Protein AF-A0A4V2NG31-F1 (afdb_monomer_lite)

Radius of gyration: 13.34 Å; chains: 1; bounding box: 31×36×25 Å

Organism: NCBI:txid1245441

Sequence (59 aa):
MVAENTRFQVQEIGQHRYVLHERRAFASTPAQGQQVIIRYQAGQATAQATKIRAGRESR

pLDDT: mean 75.29, std 12.36, range [44.66, 87.5]

InterPro domains:
  IPR040782 KfrB domain [PF18790] (2-48)

Foldseek 3Di:
DWDDDPFWIWDDPDPPDIDIDGPVLEPDDDDPPFDWDWDDDPSHIDTDGPPPVPPPPDD

Secondary structure (DSSP, 8-state):
-EEE-SSEEEEEEETTEEEEEEGGGBSSPPPTT--EEEEEETTEEEEEE----------

Structure (mmCIF, N/CA/C/O backbone):
data_AF-A0A4V2NG31-F1
#
_entry.id   AF-A0A4V2NG31-F1
#
loop_
_atom_site.group_PDB
_atom_sit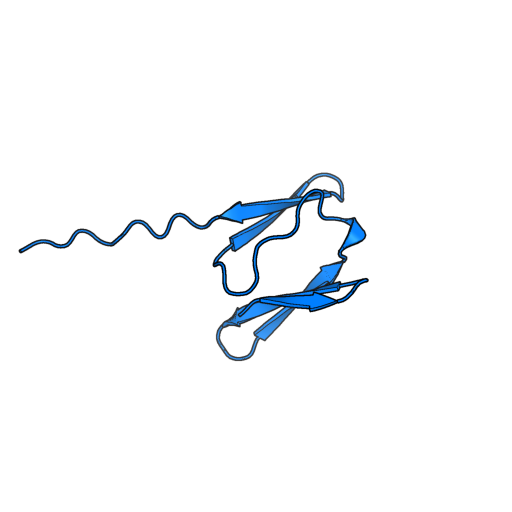e.id
_atom_site.type_symbol
_atom_site.label_atom_id
_atom_site.label_alt_id
_atom_site.label_comp_id
_atom_site.label_asym_id
_atom_site.label_entity_id
_atom_site.label_seq_id
_atom_site.pdbx_PDB_ins_code
_atom_site.Cartn_x
_atom_site.Cartn_y
_atom_site.Cartn_z
_atom_site.occupancy
_atom_site.B_iso_or_equiv
_atom_site.auth_seq_id
_atom_site.auth_comp_id
_atom_site.auth_asym_id
_atom_site.auth_atom_id
_atom_site.pdbx_PDB_model_num
ATOM 1 N N . MET A 1 1 ? -7.354 2.602 8.716 1.00 54.72 1 MET A N 1
ATOM 2 C CA . MET A 1 1 ? -5.977 2.688 9.274 1.00 54.72 1 MET A CA 1
ATOM 3 C C . MET A 1 1 ? -4.970 2.041 8.312 1.00 54.72 1 MET A C 1
ATOM 5 O O . MET A 1 1 ? -5.385 1.191 7.531 1.00 54.72 1 MET A O 1
ATOM 9 N N . VAL A 1 2 ? -3.689 2.445 8.319 1.00 61.69 2 VAL A N 1
ATOM 10 C CA . VAL A 1 2 ? -2.617 1.818 7.508 1.00 61.69 2 VAL A CA 1
ATOM 11 C C . VAL A 1 2 ? -1.646 1.102 8.446 1.00 61.69 2 VAL A C 1
ATOM 13 O O . VAL A 1 2 ? -1.176 1.731 9.386 1.00 61.69 2 VAL A O 1
ATOM 16 N N . ALA A 1 3 ? -1.371 -0.183 8.225 1.00 67.12 3 ALA A N 1
ATOM 17 C CA . ALA A 1 3 ? -0.389 -0.968 8.984 1.00 67.12 3 ALA A CA 1
ATOM 18 C C . ALA A 1 3 ? 0.724 -1.453 8.044 1.00 67.12 3 ALA A C 1
ATOM 20 O O . ALA A 1 3 ? 0.460 -1.720 6.872 1.00 67.12 3 ALA A O 1
ATOM 21 N N . GLU A 1 4 ? 1.963 -1.565 8.524 1.00 69.81 4 GLU A N 1
ATOM 22 C CA . GLU A 1 4 ? 3.111 -1.919 7.682 1.00 69.81 4 GLU A CA 1
ATOM 23 C C . GLU A 1 4 ? 4.026 -2.974 8.304 1.00 69.81 4 GLU A C 1
ATOM 25 O O . GLU A 1 4 ? 4.156 -3.081 9.522 1.00 69.81 4 GLU A O 1
ATOM 30 N N . ASN A 1 5 ? 4.690 -3.740 7.441 1.00 72.88 5 ASN A N 1
ATOM 31 C CA . ASN A 1 5 ? 5.876 -4.516 7.780 1.00 72.88 5 ASN A CA 1
ATOM 32 C C . ASN A 1 5 ? 6.931 -4.365 6.668 1.00 72.88 5 ASN A C 1
ATOM 34 O O . ASN A 1 5 ? 6.732 -3.649 5.686 1.00 72.88 5 ASN A O 1
ATOM 38 N N . THR A 1 6 ? 8.062 -5.062 6.793 1.00 74.25 6 THR A N 1
ATOM 39 C CA . THR A 1 6 ? 9.198 -4.944 5.862 1.00 74.25 6 THR A CA 1
ATOM 40 C C . THR A 1 6 ? 8.850 -5.281 4.406 1.00 74.25 6 THR A C 1
ATOM 42 O O . THR A 1 6 ? 9.551 -4.845 3.496 1.00 74.25 6 THR A O 1
ATOM 45 N N . ARG A 1 7 ? 7.791 -6.063 4.158 1.00 79.69 7 ARG A N 1
ATOM 46 C CA . ARG A 1 7 ? 7.433 -6.572 2.821 1.00 79.69 7 ARG A CA 1
ATOM 47 C C . ARG A 1 7 ? 6.123 -6.005 2.283 1.00 79.69 7 ARG A C 1
ATOM 49 O O . ARG A 1 7 ? 5.966 -5.912 1.067 1.00 79.69 7 ARG A O 1
ATOM 56 N N . PHE A 1 8 ? 5.209 -5.605 3.159 1.00 81.88 8 PHE A N 1
ATOM 57 C CA . PHE A 1 8 ? 3.844 -5.258 2.799 1.00 81.88 8 PHE A CA 1
ATOM 58 C C . PHE A 1 8 ? 3.324 -4.047 3.564 1.00 81.88 8 PHE A C 1
ATOM 60 O O . PHE A 1 8 ? 3.704 -3.784 4.706 1.00 81.88 8 PHE A O 1
ATOM 67 N N . GLN A 1 9 ? 2.391 -3.351 2.928 1.00 82.88 9 GLN A N 1
ATOM 68 C CA . GLN A 1 9 ? 1.574 -2.312 3.530 1.00 82.88 9 GLN A CA 1
ATOM 69 C C . GLN A 1 9 ? 0.100 -2.689 3.380 1.00 82.88 9 GLN A C 1
ATOM 71 O O . GLN A 1 9 ? -0.335 -3.097 2.306 1.00 82.88 9 GLN A O 1
ATOM 76 N N . VAL A 1 10 ? -0.666 -2.562 4.457 1.00 85.25 10 VAL A N 1
ATOM 77 C CA . VAL A 1 10 ? -2.105 -2.827 4.485 1.00 85.25 10 VAL A CA 1
ATOM 78 C C . VAL A 1 10 ? -2.844 -1.511 4.636 1.00 85.25 10 VAL A C 1
ATOM 80 O O . VAL A 1 10 ? -2.576 -0.764 5.576 1.00 85.25 10 VAL A O 1
ATOM 83 N N . GLN A 1 11 ? -3.801 -1.254 3.750 1.00 83.06 11 GLN A N 1
ATOM 84 C CA . GLN A 1 11 ? -4.727 -0.133 3.849 1.00 83.06 11 GLN A CA 1
ATOM 85 C C . GLN A 1 11 ? -6.147 -0.645 4.084 1.00 83.06 11 GLN A C 1
ATOM 87 O O . GLN A 1 11 ? -6.680 -1.430 3.304 1.00 83.06 11 GLN A O 1
ATOM 92 N N . GLU A 1 12 ? -6.792 -0.162 5.140 1.00 84.06 12 GLU A N 1
ATOM 93 C CA . GLU A 1 12 ? -8.237 -0.312 5.301 1.00 84.06 12 GLU A CA 1
ATOM 94 C C . GLU A 1 12 ? -8.978 0.679 4.390 1.00 84.0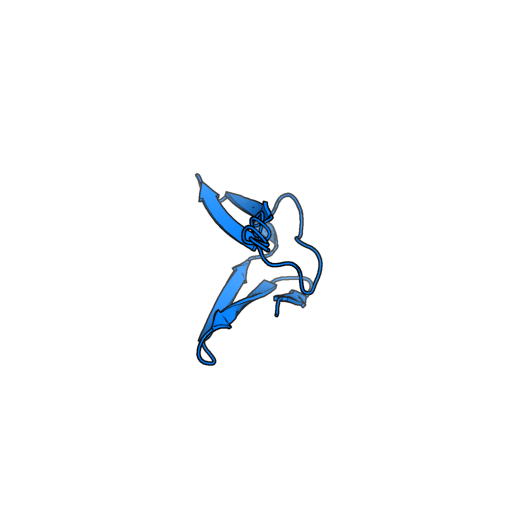6 12 GLU A C 1
ATOM 96 O O . GLU A 1 12 ? -8.744 1.888 4.465 1.00 84.06 12 GLU A O 1
ATOM 101 N N . ILE A 1 13 ? -9.890 0.165 3.565 1.00 84.75 13 ILE A N 1
ATOM 102 C CA . ILE A 1 13 ? -10.698 0.946 2.609 1.00 84.75 13 ILE A CA 1
ATOM 103 C C . ILE A 1 13 ? -12.172 1.078 3.042 1.00 84.75 13 ILE A C 1
ATOM 105 O O . ILE A 1 13 ? -13.015 1.528 2.269 1.00 84.75 13 ILE A O 1
ATOM 109 N N . GLY A 1 14 ? -12.476 0.705 4.291 1.00 82.69 14 GLY A N 1
ATOM 110 C CA . GLY A 1 14 ? -13.802 0.771 4.909 1.00 82.69 14 GLY A CA 1
ATOM 111 C C . GLY A 1 14 ? -14.564 -0.557 4.883 1.00 82.69 14 GLY A C 1
ATOM 112 O O . GLY A 1 14 ? -14.229 -1.473 4.136 1.00 82.69 14 GLY A O 1
ATOM 113 N N . GLN A 1 15 ? -15.609 -0.663 5.715 1.00 85.19 15 GLN A N 1
ATOM 114 C CA . GLN A 1 15 ? -16.469 -1.856 5.831 1.00 85.19 15 GLN A CA 1
ATOM 115 C C . GLN A 1 15 ? -15.682 -3.154 6.109 1.00 85.19 15 GLN A C 1
ATOM 117 O O . GLN A 1 15 ? -15.964 -4.186 5.507 1.00 85.19 15 GLN A O 1
ATOM 122 N N . HIS A 1 16 ? -14.657 -3.093 6.968 1.00 84.00 16 HIS A N 1
ATOM 123 C CA . HIS A 1 16 ? -13.765 -4.228 7.262 1.00 84.00 16 HIS A CA 1
ATOM 124 C C . HIS A 1 16 ? -13.065 -4.823 6.025 1.00 84.00 16 HIS A C 1
ATOM 126 O O . HIS A 1 16 ? -12.657 -5.984 6.031 1.00 84.00 16 HIS A O 1
ATOM 132 N N . ARG A 1 17 ? -12.912 -4.035 4.952 1.00 83.56 17 ARG A N 1
ATOM 133 C CA . ARG A 1 17 ? -12.156 -4.423 3.759 1.00 83.56 17 ARG A CA 1
ATOM 134 C C . ARG A 1 17 ? -10.755 -3.833 3.802 1.00 83.56 17 ARG A C 1
ATOM 136 O O . ARG A 1 17 ? -10.563 -2.650 4.097 1.00 83.56 17 ARG A O 1
ATOM 143 N N . TYR A 1 18 ? -9.790 -4.673 3.455 1.00 85.69 18 TYR A N 1
ATOM 144 C CA . TYR A 1 18 ? -8.369 -4.364 3.497 1.00 85.69 18 TYR A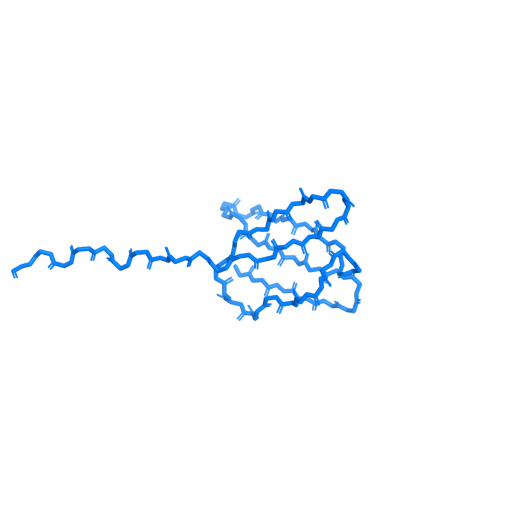 CA 1
ATOM 145 C C . TYR A 1 18 ? -7.739 -4.642 2.138 1.00 85.69 18 TYR A C 1
ATOM 147 O O . TYR A 1 18 ? -8.061 -5.637 1.488 1.00 85.69 18 TYR A O 1
ATOM 155 N N . VAL A 1 19 ? -6.831 -3.766 1.726 1.00 85.56 19 VAL A N 1
ATOM 156 C CA . VAL A 1 19 ? -6.007 -3.934 0.531 1.00 85.56 19 VAL A CA 1
ATOM 157 C C . VAL A 1 19 ? -4.566 -4.126 0.972 1.00 85.56 19 VAL A C 1
ATOM 159 O O . VAL A 1 19 ? -4.054 -3.375 1.803 1.00 85.56 19 VAL A O 1
ATOM 162 N N . LEU A 1 20 ? -3.930 -5.159 0.426 1.00 87.50 20 LEU A N 1
ATOM 163 C CA . LEU A 1 20 ? -2.521 -5.451 0.633 1.00 87.50 20 LEU A CA 1
ATOM 164 C C . LEU A 1 20 ? -1.719 -4.899 -0.544 1.00 87.50 20 LEU A C 1
ATOM 166 O O . LEU A 1 20 ? -2.033 -5.167 -1.703 1.00 87.50 20 LEU A O 1
ATOM 170 N N . HIS A 1 21 ? -0.654 -4.177 -0.234 1.00 84.44 21 HIS A N 1
ATOM 171 C CA . HIS A 1 21 ? 0.269 -3.612 -1.199 1.00 84.44 21 HIS A CA 1
ATOM 172 C C . HIS A 1 21 ? 1.687 -4.123 -0.934 1.00 84.44 21 HIS A C 1
ATOM 174 O O . HIS A 1 21 ? 2.109 -4.239 0.218 1.00 84.44 21 HIS A O 1
ATOM 180 N N . GLU A 1 22 ? 2.457 -4.404 -1.984 1.00 85.25 22 GLU A N 1
ATOM 181 C CA . GLU A 1 22 ? 3.874 -4.753 -1.842 1.00 85.25 22 GLU A CA 1
ATOM 182 C C . GLU A 1 22 ? 4.715 -3.509 -1.547 1.00 85.25 22 GLU A C 1
ATOM 184 O O . GLU A 1 22 ? 4.705 -2.556 -2.326 1.00 85.25 22 GLU A O 1
ATOM 189 N N . ARG A 1 23 ? 5.511 -3.529 -0.470 1.00 82.44 23 ARG A N 1
ATOM 190 C CA . ARG A 1 23 ? 6.313 -2.364 -0.059 1.00 82.44 23 ARG A CA 1
ATOM 191 C C . ARG A 1 23 ? 7.357 -1.962 -1.102 1.00 82.44 23 ARG A C 1
ATOM 193 O O . ARG A 1 23 ? 7.600 -0.776 -1.281 1.00 82.44 23 ARG A O 1
ATOM 200 N N . ARG A 1 24 ? 7.916 -2.931 -1.837 1.00 85.25 24 ARG A N 1
ATOM 201 C CA . ARG A 1 24 ? 8.905 -2.685 -2.906 1.00 85.25 24 ARG A CA 1
ATOM 202 C C . ARG A 1 24 ? 8.385 -1.808 -4.048 1.00 85.25 24 ARG A C 1
ATOM 204 O O . ARG A 1 24 ? 9.189 -1.250 -4.780 1.00 85.25 24 ARG A O 1
ATOM 211 N N . ALA A 1 25 ? 7.065 -1.718 -4.215 1.00 83.06 25 ALA A N 1
ATOM 212 C CA . ALA A 1 25 ? 6.467 -0.882 -5.245 1.00 83.06 25 ALA A CA 1
ATOM 213 C C . ALA A 1 25 ? 6.447 0.604 -4.849 1.00 83.06 25 ALA A C 1
ATOM 215 O O . ALA A 1 25 ? 6.214 1.444 -5.708 1.00 83.06 25 ALA A O 1
ATOM 216 N N . PHE A 1 26 ? 6.666 0.951 -3.576 1.00 80.94 26 PHE A N 1
ATOM 217 C CA . PHE A 1 26 ? 6.573 2.328 -3.090 1.00 80.94 26 PHE A CA 1
ATOM 218 C C . PHE A 1 26 ? 7.950 2.982 -3.030 1.00 80.94 26 PHE A C 1
ATOM 220 O O . PHE A 1 26 ? 8.844 2.503 -2.337 1.00 80.94 26 PHE A O 1
ATOM 227 N N . ALA A 1 27 ? 8.089 4.139 -3.677 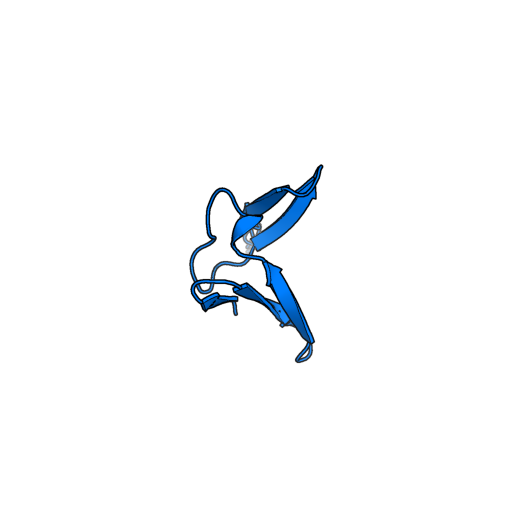1.00 76.12 27 ALA A N 1
ATOM 228 C CA . ALA A 1 27 ? 9.276 4.983 -3.528 1.00 76.12 27 ALA A CA 1
ATOM 229 C C . ALA A 1 27 ? 9.325 5.691 -2.160 1.00 76.12 27 ALA A C 1
ATOM 231 O O . ALA A 1 27 ? 10.397 5.970 -1.631 1.00 76.12 27 ALA A O 1
ATOM 232 N N . SER A 1 28 ? 8.158 5.982 -1.579 1.00 74.19 28 SER A N 1
ATOM 233 C CA . SER A 1 28 ? 8.024 6.559 -0.245 1.00 74.19 28 SER A CA 1
ATOM 234 C C . SER A 1 28 ? 6.807 5.972 0.450 1.00 74.19 28 SER A C 1
ATOM 236 O O . SER A 1 28 ? 5.762 5.747 -0.166 1.00 74.19 28 SER A O 1
ATOM 238 N N . THR A 1 29 ? 6.967 5.695 1.737 1.00 71.56 29 THR A N 1
ATOM 239 C CA . THR A 1 29 ? 5.934 5.070 2.550 1.00 71.56 29 THR A CA 1
ATOM 240 C C . THR A 1 29 ? 5.070 6.144 3.209 1.00 71.56 29 THR A C 1
ATOM 242 O O . THR A 1 29 ? 5.612 7.012 3.893 1.00 71.56 29 THR A O 1
ATOM 245 N N . PRO A 1 30 ? 3.737 6.095 3.054 1.00 72.19 30 PRO A N 1
ATOM 246 C CA . PRO A 1 30 ? 2.847 7.012 3.753 1.00 72.19 30 PRO A CA 1
ATOM 247 C C . PRO A 1 30 ? 2.829 6.733 5.261 1.00 72.19 30 PRO A C 1
ATOM 249 O O . PRO A 1 30 ? 2.871 5.577 5.684 1.00 72.19 30 PRO A O 1
ATOM 252 N N . ALA A 1 31 ? 2.741 7.792 6.069 1.00 72.75 31 ALA A N 1
ATOM 253 C CA . ALA A 1 31 ? 2.742 7.669 7.522 1.00 72.75 31 ALA A CA 1
ATOM 254 C C . ALA A 1 31 ? 1.534 6.857 8.020 1.00 72.75 31 ALA A C 1
ATOM 256 O O . ALA A 1 31 ? 0.420 6.965 7.494 1.00 72.75 31 ALA A O 1
ATOM 257 N N . GLN A 1 32 ? 1.745 6.057 9.066 1.00 72.12 32 GLN A N 1
ATOM 258 C CA . GLN A 1 32 ? 0.680 5.284 9.697 1.00 72.12 32 GLN A CA 1
ATOM 259 C C . GLN A 1 32 ? -0.470 6.204 10.141 1.00 72.12 32 GLN A C 1
ATOM 261 O O . GLN A 1 32 ? -0.263 7.225 10.790 1.00 72.12 32 GLN A O 1
ATOM 266 N N . GLY A 1 33 ? -1.700 5.836 9.771 1.00 71.56 33 GLY A N 1
ATOM 267 C CA . GLY A 1 33 ? -2.910 6.606 10.089 1.00 71.56 33 GLY A CA 1
ATOM 268 C C . GLY A 1 33 ? -3.247 7.731 9.102 1.00 71.56 33 GLY A C 1
ATOM 269 O O . GLY A 1 33 ? -4.349 8.273 9.168 1.00 71.56 33 GLY A O 1
ATOM 270 N N . GLN A 1 34 ? -2.370 8.042 8.146 1.00 72.44 34 GLN A N 1
ATOM 271 C CA . GLN A 1 34 ? -2.645 9.040 7.116 1.00 72.44 34 GLN A CA 1
ATOM 272 C C . GLN A 1 34 ? -3.647 8.508 6.077 1.00 72.44 34 GLN A C 1
ATOM 274 O O . GLN A 1 34 ? -3.501 7.401 5.556 1.00 72.44 34 GLN A O 1
ATOM 279 N N . GLN A 1 35 ? -4.660 9.311 5.733 1.00 76.44 35 GLN A N 1
ATOM 280 C CA . GLN A 1 35 ? -5.544 9.004 4.607 1.00 76.44 35 GLN A CA 1
ATOM 281 C C . GLN A 1 35 ? -4.835 9.309 3.289 1.00 76.44 35 GLN A C 1
ATOM 283 O O . GLN A 1 35 ? -4.493 10.456 2.987 1.00 76.44 35 GLN A O 1
ATOM 288 N N . VAL A 1 36 ? -4.630 8.268 2.490 1.00 80.44 36 VAL A N 1
ATOM 289 C CA . VAL A 1 36 ? -3.901 8.352 1.226 1.00 80.44 36 VAL A CA 1
ATOM 290 C C . VAL A 1 36 ? -4.654 7.652 0.107 1.00 80.44 36 VAL A C 1
ATOM 292 O O . VAL A 1 36 ? -5.380 6.683 0.330 1.00 80.44 36 VAL A O 1
ATOM 295 N N . ILE A 1 37 ? -4.452 8.149 -1.107 1.00 84.06 37 ILE A N 1
ATOM 296 C CA . ILE A 1 37 ? -4.832 7.477 -2.344 1.00 84.06 37 ILE A CA 1
ATOM 297 C C . ILE A 1 37 ? -3.562 6.857 -2.916 1.00 84.06 37 ILE A C 1
ATOM 299 O O . ILE A 1 37 ? -2.585 7.564 -3.167 1.00 84.06 37 ILE A O 1
ATOM 303 N N . ILE A 1 38 ? -3.580 5.545 -3.130 1.00 84.31 38 ILE A N 1
ATOM 304 C CA . ILE A 1 38 ? -2.475 4.812 -3.748 1.00 84.31 38 ILE A CA 1
ATOM 305 C C . ILE A 1 38 ? -2.788 4.634 -5.234 1.00 84.31 38 ILE A C 1
ATOM 307 O O . ILE A 1 38 ? -3.848 4.119 -5.595 1.00 84.31 38 ILE A O 1
ATOM 311 N N . ARG A 1 39 ? -1.875 5.072 -6.105 1.00 85.19 39 ARG A N 1
ATOM 312 C CA . ARG A 1 39 ? -1.978 4.910 -7.563 1.00 85.19 39 ARG A CA 1
ATOM 313 C C . ARG A 1 39 ? -0.820 4.079 -8.088 1.00 85.19 39 ARG A C 1
ATOM 315 O O . ARG A 1 39 ? 0.330 4.354 -7.758 1.00 8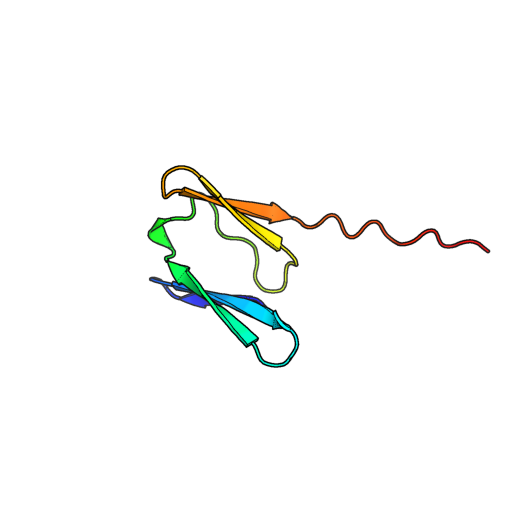5.19 39 ARG A O 1
ATOM 322 N N . TYR A 1 40 ? -1.134 3.112 -8.944 1.00 85.44 40 TYR A N 1
ATOM 323 C CA . TYR A 1 40 ? -0.143 2.291 -9.631 1.00 85.44 40 TYR A CA 1
ATOM 324 C C . TYR A 1 40 ? 0.067 2.785 -11.061 1.00 85.44 40 TYR A C 1
ATOM 326 O O . TYR A 1 40 ? -0.893 2.918 -11.820 1.00 85.44 40 TYR A O 1
ATOM 334 N N . GLN A 1 41 ? 1.320 3.035 -11.435 1.00 86.38 41 GLN A N 1
ATOM 335 C CA . GLN A 1 41 ? 1.732 3.371 -12.799 1.00 86.38 41 GLN A CA 1
ATOM 336 C C . GLN A 1 41 ? 3.004 2.591 -13.136 1.00 86.38 41 GLN A C 1
ATOM 338 O O . GLN A 1 41 ? 3.986 2.678 -12.409 1.00 86.38 41 GLN A O 1
ATOM 343 N N . ALA A 1 42 ? 2.979 1.798 -14.213 1.00 86.81 42 ALA A N 1
ATOM 344 C CA . ALA A 1 42 ? 4.120 0.984 -14.660 1.00 86.81 42 ALA A CA 1
ATOM 345 C C . ALA A 1 42 ? 4.770 0.123 -13.545 1.00 86.81 42 ALA A C 1
ATOM 347 O O . ALA A 1 42 ? 5.989 0.018 -13.453 1.00 86.81 42 ALA A O 1
ATOM 348 N N . GLY A 1 43 ? 3.954 -0.467 -12.661 1.00 84.12 43 GLY A N 1
ATOM 349 C CA . GLY A 1 43 ? 4.427 -1.289 -11.535 1.00 84.12 43 GLY A CA 1
ATOM 350 C C . GLY A 1 43 ? 4.945 -0.500 -10.325 1.00 84.12 43 GLY A C 1
ATOM 351 O O . GLY A 1 43 ? 5.286 -1.106 -9.313 1.00 84.12 43 GLY A O 1
ATOM 352 N N . GLN A 1 44 ? 4.962 0.832 -10.397 1.00 85.75 44 GLN A N 1
ATOM 353 C CA . GLN A 1 44 ? 5.339 1.720 -9.300 1.00 85.75 44 GLN A CA 1
ATOM 354 C C . GLN A 1 44 ? 4.094 2.263 -8.597 1.00 85.75 44 GLN A C 1
ATOM 356 O O . GLN A 1 44 ? 3.125 2.669 -9.242 1.00 85.75 44 GLN A O 1
ATOM 361 N N . ALA A 1 45 ? 4.125 2.280 -7.270 1.00 86.19 45 ALA A N 1
ATOM 362 C CA . ALA A 1 45 ? 3.086 2.812 -6.408 1.00 86.19 45 ALA A CA 1
ATOM 363 C C . ALA A 1 45 ? 3.452 4.227 -5.946 1.0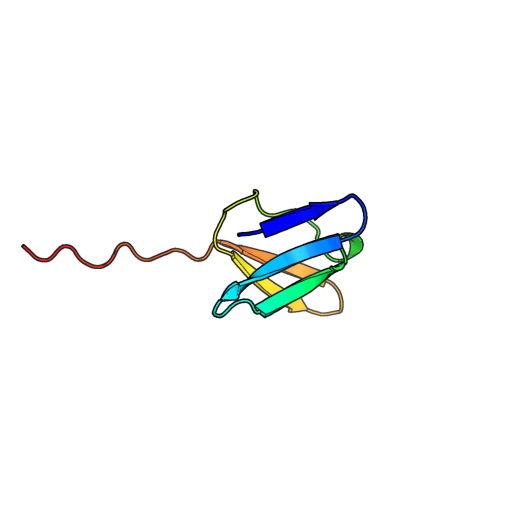0 86.19 45 ALA A C 1
ATOM 365 O O . ALA A 1 45 ? 4.513 4.473 -5.367 1.00 86.19 45 ALA A O 1
ATOM 366 N N . THR A 1 46 ? 2.533 5.163 -6.164 1.00 85.62 46 THR A N 1
ATOM 367 C CA . THR A 1 46 ? 2.616 6.533 -5.653 1.00 85.62 46 THR A CA 1
ATOM 368 C C . THR A 1 46 ? 1.509 6.754 -4.631 1.00 85.62 46 THR A C 1
ATOM 370 O O . THR A 1 46 ? 0.324 6.588 -4.927 1.00 85.62 46 THR A O 1
ATOM 373 N N . ALA A 1 47 ? 1.897 7.109 -3.407 1.00 83.06 47 ALA A N 1
ATOM 374 C CA . ALA A 1 47 ? 0.967 7.499 -2.358 1.00 83.06 47 ALA A CA 1
ATOM 375 C C . ALA A 1 47 ? 0.752 9.015 -2.423 1.00 83.06 47 ALA A C 1
ATOM 377 O O . ALA A 1 47 ? 1.690 9.797 -2.270 1.00 83.06 47 ALA A O 1
ATOM 378 N N . GLN A 1 48 ? -0.486 9.435 -2.658 1.00 82.19 48 GLN A N 1
ATOM 379 C CA . GLN A 1 48 ? -0.882 10.837 -2.625 1.00 82.19 48 GLN A CA 1
ATOM 380 C C . GLN A 1 48 ? -1.704 11.078 -1.365 1.00 82.19 48 GLN A C 1
ATOM 382 O O . GLN A 1 48 ? -2.666 10.356 -1.100 1.00 82.19 48 GLN A O 1
ATOM 387 N N . ALA A 1 49 ? -1.337 12.094 -0.582 1.00 76.31 49 ALA A N 1
ATOM 388 C CA . ALA A 1 49 ? -2.159 12.519 0.540 1.00 76.31 49 ALA A CA 1
ATOM 389 C C . ALA A 1 49 ? -3.542 12.904 0.011 1.00 76.31 49 ALA A C 1
ATOM 391 O O . ALA A 1 49 ? -3.657 13.752 -0.881 1.00 76.31 49 ALA A O 1
ATOM 392 N N . THR A 1 50 ? -4.594 12.300 0.565 1.00 70.69 50 THR A N 1
ATOM 393 C CA . THR A 1 50 ? -5.931 12.830 0.329 1.00 70.69 50 THR A CA 1
ATOM 394 C C . THR A 1 50 ? -5.957 14.166 1.057 1.00 70.69 50 THR A C 1
ATOM 396 O O . THR A 1 50 ? -5.907 14.230 2.285 1.00 70.69 50 THR A O 1
ATOM 399 N N . LYS A 1 51 ? -5.951 15.272 0.304 1.00 60.47 51 LYS A N 1
ATOM 400 C CA . LYS A 1 51 ? -6.364 16.558 0.859 1.00 60.47 51 LYS A CA 1
ATOM 401 C C . LYS A 1 51 ? -7.830 16.350 1.205 1.00 60.47 51 LYS A C 1
ATOM 403 O O . LYS A 1 51 ? -8.692 16.475 0.337 1.00 60.47 51 LYS A O 1
ATOM 408 N N . ILE A 1 52 ? -8.112 15.983 2.452 1.00 55.06 52 ILE A N 1
ATOM 409 C CA . ILE A 1 52 ? -9.432 16.218 3.012 1.00 55.06 52 ILE A CA 1
ATOM 410 C C . ILE A 1 52 ? -9.579 17.729 2.870 1.00 55.06 52 ILE A C 1
ATOM 412 O O . ILE A 1 52 ? -8.926 18.494 3.578 1.00 55.06 52 ILE A O 1
ATOM 416 N N . ARG A 1 53 ? -10.320 18.183 1.851 1.00 50.41 53 ARG A N 1
ATOM 417 C CA . ARG A 1 53 ? -10.822 19.551 1.853 1.00 50.41 53 ARG A CA 1
ATOM 418 C C . ARG A 1 53 ? -11.608 19.611 3.149 1.00 50.41 53 ARG A C 1
ATOM 420 O O . ARG A 1 53 ? -12.638 18.948 3.237 1.00 50.41 53 ARG A O 1
ATOM 427 N N . ALA A 1 54 ? -11.069 20.300 4.155 1.00 47.06 54 ALA A N 1
ATOM 428 C CA . ALA A 1 54 ? -11.840 20.701 5.314 1.00 47.06 54 ALA A CA 1
ATOM 429 C C . ALA A 1 54 ? -13.131 21.280 4.740 1.00 47.06 54 ALA A C 1
ATOM 431 O O . ALA A 1 54 ? -13.098 22.230 3.950 1.00 47.06 54 ALA A O 1
ATOM 432 N N . GLY A 1 55 ? -14.231 20.564 4.969 1.00 44.66 55 GLY A N 1
ATOM 433 C CA . GLY A 1 55 ? -15.532 20.983 4.503 1.00 44.66 55 GLY A CA 1
ATOM 434 C C . GLY A 1 55 ? -15.741 22.388 5.030 1.00 44.66 55 GLY A C 1
ATOM 435 O O . GLY A 1 55 ? -15.590 22.618 6.221 1.00 44.66 55 GLY A O 1
ATOM 436 N N . ARG A 1 56 ? -15.995 23.307 4.103 1.00 54.56 56 ARG A N 1
ATOM 437 C CA . ARG A 1 56 ? -16.630 24.606 4.298 1.00 54.56 56 ARG A CA 1
ATOM 438 C C . ARG A 1 56 ? -17.418 24.638 5.616 1.00 54.56 56 ARG A C 1
ATOM 440 O O . ARG A 1 56 ? -18.563 24.196 5.649 1.00 54.56 56 ARG A O 1
ATOM 447 N N . GLU A 1 57 ? -16.812 25.161 6.678 1.00 47.44 57 GLU A N 1
ATOM 448 C CA . GLU A 1 57 ? -17.557 25.628 7.840 1.00 47.44 57 GLU A CA 1
ATOM 449 C C . GLU A 1 57 ? -18.274 26.898 7.381 1.00 47.44 57 GLU A C 1
ATOM 451 O O . GLU A 1 57 ? -17.735 28.000 7.392 1.00 47.44 57 GLU A O 1
ATOM 456 N N . SER A 1 58 ? -19.472 26.713 6.831 1.00 47.94 58 SER A N 1
ATOM 457 C CA . SER A 1 58 ? -20.457 27.778 6.760 1.00 47.94 58 SER A CA 1
ATOM 458 C C . SER A 1 58 ? -21.056 27.923 8.152 1.00 47.94 58 SER A C 1
ATOM 460 O O . SER A 1 58 ? -21.880 27.097 8.549 1.00 47.94 58 SER A O 1
ATOM 462 N N . ARG A 1 59 ? -20.665 28.975 8.866 1.00 51.09 59 ARG A N 1
ATOM 463 C CA . ARG A 1 59 ? -21.548 29.642 9.815 1.00 51.09 59 ARG A CA 1
ATOM 464 C C . ARG A 1 59 ? -21.279 31.136 9.826 1.00 51.09 59 ARG A C 1
ATOM 466 O O . ARG A 1 59 ? -20.088 31.506 9.800 1.00 51.09 59 ARG A O 1
#